Protein AF-A0A7W0S7Z0-F1 (afdb_monomer_lite)

Radius of gyration: 22.06 Å; chains: 1; bounding box: 46×44×63 Å

Sequence (148 aa):
PVPELDDAGRPTHLFGRTAHESCNRAAFYEQGNFATEYGSDHRCLVKLGCKGPVVKCNVPLRGWQSGIGGCPNVGGICMACTMPGFPDKYMPFMDEDANAKLSSNLAKFTYGPLLRWGRGQSIKRKYDKEPEWRHNRSELTTGYSKRW

pLDDT: mean 95.7, std 2.98, range [77.38, 98.5]

Secondary structure (DSSP, 8-state):
-PPPB-TTS-BHHHHSSBSGGG-TTHHHHHTT-B-SSSSS--SB-GGGT--GGG-B--HHHH-SBTTB--SGGGTPPP--TTSTTTTGGG-STTSPPHHHHHHHHHHHHTTHHHHHHHHHHHIIIIISS--TT---SSS--SS-----

Foldseek 3Di:
DDADADPVRHRCVFFVDFQLVQAPQVVLQQLLHEDPDFDVDLHFCLQQQAPRVPARGCCNNQPDPPNDHGARNHGHGHCRPVDPCPPPVRPPRRHRDPVSVVSSVCSNPPCNVVVVVVVVCCCVPPVVDDDPQPDPDPDRDPPDDDPD

Structure (mmCIF, N/CA/C/O backbone):
data_AF-A0A7W0S7Z0-F1
#
_entry.id   AF-A0A7W0S7Z0-F1
#
loop_
_atom_site.group_PDB
_atom_site.id
_atom_site.type_symbol
_atom_site.label_atom_id
_atom_site.label_alt_id
_atom_site.label_comp_id
_atom_site.label_asym_id
_atom_site.label_entity_id
_atom_site.label_seq_id
_atom_site.pdbx_PDB_ins_code
_atom_site.Cartn_x
_atom_site.Cartn_y
_atom_site.Cartn_z
_atom_site.occupancy
_atom_site.B_iso_or_equiv
_atom_site.auth_seq_id
_atom_site.auth_comp_id
_atom_site.auth_asym_id
_atom_site.auth_atom_id
_atom_site.pdbx_PDB_model_num
ATOM 1 N N . PRO A 1 1 ? 7.912 -30.790 -11.306 1.00 86.19 1 PRO A N 1
ATOM 2 C CA . PRO A 1 1 ? 7.366 -30.282 -12.591 1.00 86.19 1 PRO A CA 1
ATOM 3 C C . PRO A 1 1 ? 7.897 -28.863 -12.831 1.00 86.19 1 PRO A C 1
ATOM 5 O O . PRO A 1 1 ? 8.260 -28.207 -11.855 1.00 86.19 1 PRO A O 1
ATOM 8 N N . VAL A 1 2 ? 7.973 -28.411 -14.086 1.00 89.69 2 VAL A N 1
ATOM 9 C CA . VAL A 1 2 ? 8.344 -27.020 -14.410 1.00 89.69 2 VAL A CA 1
ATOM 10 C C . VAL A 1 2 ? 7.266 -26.080 -13.843 1.00 89.69 2 VAL A C 1
ATOM 12 O O . VAL A 1 2 ? 6.085 -26.415 -13.958 1.00 89.69 2 VAL A O 1
ATOM 15 N N . PRO A 1 3 ? 7.628 -24.963 -13.182 1.00 94.12 3 PRO A N 1
ATOM 16 C CA . PRO A 1 3 ? 6.641 -24.019 -12.667 1.00 94.12 3 PRO A CA 1
ATOM 17 C C . PRO A 1 3 ? 5.866 -23.355 -13.810 1.00 94.12 3 PRO A C 1
ATOM 19 O O . PRO A 1 3 ? 6.416 -23.118 -14.882 1.00 94.12 3 PRO A O 1
ATOM 22 N N . GLU A 1 4 ? 4.604 -23.013 -13.559 1.00 97.38 4 GLU A N 1
ATOM 23 C CA . GLU A 1 4 ? 3.819 -22.175 -14.467 1.00 97.38 4 GLU A CA 1
ATOM 24 C C . GLU A 1 4 ? 4.464 -20.784 -14.582 1.00 97.38 4 GLU A C 1
ATOM 26 O O . GLU A 1 4 ? 4.853 -20.181 -13.572 1.00 97.38 4 GLU A O 1
ATOM 31 N N . LEU A 1 5 ? 4.598 -20.293 -15.815 1.00 98.00 5 LEU A N 1
ATOM 32 C CA . LEU A 1 5 ? 5.238 -19.021 -16.140 1.00 98.00 5 LEU A CA 1
ATOM 33 C C . LEU A 1 5 ? 4.229 -18.055 -16.768 1.00 98.00 5 LEU A C 1
ATOM 35 O O . LEU A 1 5 ? 3.322 -18.484 -17.475 1.00 98.00 5 LEU A O 1
ATOM 39 N N . ASP A 1 6 ? 4.409 -16.756 -16.527 1.00 96.62 6 ASP A N 1
ATOM 40 C CA . ASP A 1 6 ? 3.690 -15.706 -17.253 1.00 96.62 6 ASP A CA 1
ATOM 41 C C . ASP A 1 6 ? 4.356 -15.368 -18.599 1.00 96.62 6 ASP A C 1
ATOM 43 O O . ASP A 1 6 ? 5.439 -15.864 -18.910 1.00 96.62 6 ASP A O 1
ATOM 47 N N . ASP A 1 7 ? 3.741 -14.480 -19.385 1.00 97.06 7 ASP A N 1
ATOM 48 C CA . ASP A 1 7 ? 4.224 -14.091 -20.724 1.00 97.06 7 ASP A CA 1
ATOM 49 C C . ASP A 1 7 ? 5.639 -13.483 -20.740 1.00 97.06 7 ASP A C 1
ATOM 51 O O . ASP A 1 7 ? 6.279 -13.409 -21.785 1.00 97.06 7 ASP A O 1
ATOM 55 N N . ALA A 1 8 ? 6.143 -13.032 -19.586 1.00 96.31 8 ALA A N 1
ATOM 56 C CA . ALA A 1 8 ? 7.503 -12.521 -19.437 1.00 96.31 8 ALA A CA 1
ATOM 57 C C . ALA A 1 8 ? 8.476 -13.587 -18.894 1.00 96.31 8 ALA A C 1
ATOM 59 O O . ALA A 1 8 ? 9.584 -13.249 -18.480 1.00 96.31 8 ALA A O 1
ATOM 60 N N . GLY A 1 9 ? 8.062 -14.857 -18.847 1.00 97.00 9 GLY A N 1
ATOM 61 C CA . GLY A 1 9 ? 8.868 -15.978 -18.368 1.00 97.00 9 GLY A CA 1
ATOM 62 C C . GLY A 1 9 ? 9.045 -16.027 -16.849 1.00 97.00 9 GLY A C 1
ATOM 63 O O . GLY A 1 9 ? 9.989 -16.650 -16.366 1.00 97.00 9 GLY A O 1
ATOM 64 N N . ARG A 1 10 ? 8.181 -15.365 -16.066 1.00 97.62 10 ARG A N 1
ATOM 65 C CA . ARG A 1 10 ? 8.302 -15.319 -14.599 1.00 97.62 10 ARG A CA 1
ATOM 66 C C . ARG A 1 10 ? 7.402 -16.359 -13.932 1.00 97.62 10 ARG A C 1
ATOM 68 O O . ARG A 1 10 ? 6.251 -16.477 -14.340 1.00 97.62 10 ARG A O 1
ATOM 75 N N . PRO A 1 11 ? 7.838 -17.029 -12.850 1.00 97.81 11 PRO A N 1
ATOM 76 C CA . PRO A 1 11 ? 6.971 -17.942 -12.108 1.00 97.81 11 PRO A CA 1
ATOM 77 C C . PRO A 1 11 ? 5.714 -17.246 -11.564 1.00 97.81 11 PRO A C 1
ATOM 79 O O . PRO A 1 11 ? 5.815 -16.285 -10.791 1.00 97.81 11 PRO A O 1
ATOM 82 N N . THR A 1 12 ? 4.528 -17.742 -11.924 1.00 96.94 12 THR A N 1
ATOM 83 C CA . THR A 1 12 ? 3.233 -17.115 -11.582 1.00 96.94 12 THR A CA 1
ATOM 84 C C . THR A 1 12 ? 3.007 -17.032 -10.073 1.00 96.94 12 THR A C 1
ATOM 86 O O . THR A 1 12 ? 2.531 -16.020 -9.565 1.00 96.94 12 THR A O 1
ATOM 89 N N . HIS A 1 13 ? 3.453 -18.034 -9.315 1.00 95.25 13 HIS A N 1
ATOM 90 C CA . HIS A 1 13 ? 3.353 -18.037 -7.852 1.00 95.25 13 HIS A CA 1
ATOM 91 C C . HIS A 1 13 ? 4.231 -16.972 -7.159 1.00 95.25 13 HIS A C 1
ATOM 93 O O . HIS A 1 13 ? 3.987 -16.646 -5.998 1.00 95.25 13 HIS A O 1
ATOM 99 N N . LEU A 1 14 ? 5.238 -16.410 -7.845 1.00 97.00 14 LEU A N 1
ATOM 100 C CA . LEU A 1 14 ? 6.082 -15.324 -7.324 1.00 97.00 14 LEU A CA 1
ATOM 101 C C . LEU A 1 14 ? 5.653 -13.945 -7.840 1.00 97.00 14 LEU A C 1
ATOM 103 O O . LEU A 1 14 ? 5.716 -12.969 -7.095 1.00 97.00 14 LEU A O 1
ATOM 107 N N . PHE A 1 15 ? 5.227 -13.854 -9.102 1.00 97.69 15 PHE A N 1
ATOM 108 C CA . PHE A 1 15 ? 4.998 -12.580 -9.799 1.00 97.69 15 PHE A CA 1
ATOM 109 C C . PHE A 1 15 ? 3.557 -12.387 -10.299 1.00 97.69 15 PHE A C 1
ATOM 111 O O . PHE A 1 15 ? 3.277 -11.426 -11.014 1.00 97.69 15 PHE A O 1
ATOM 118 N N . GLY A 1 16 ? 2.631 -13.271 -9.924 1.00 96.19 16 GLY A N 1
ATOM 119 C CA . GLY A 1 16 ? 1.223 -13.207 -10.327 1.00 96.19 16 GLY A CA 1
ATOM 120 C C . GLY A 1 16 ? 0.425 -12.093 -9.646 1.00 96.19 16 GLY A C 1
ATOM 121 O O . GLY A 1 16 ? -0.617 -11.701 -10.154 1.00 96.19 16 GLY A O 1
ATOM 122 N N . ARG A 1 17 ? 0.928 -11.554 -8.528 1.00 96.50 17 ARG A N 1
ATOM 123 C CA . ARG A 1 17 ? 0.332 -10.423 -7.803 1.00 96.50 17 ARG A CA 1
ATOM 124 C C . ARG A 1 17 ? 1.226 -9.195 -7.877 1.00 96.50 17 ARG A C 1
ATOM 126 O O . ARG A 1 17 ? 2.457 -9.284 -7.936 1.00 96.50 17 ARG A O 1
ATOM 133 N N . THR A 1 18 ? 0.599 -8.035 -7.818 1.00 97.69 18 THR A N 1
ATOM 134 C CA . THR A 1 18 ? 1.288 -6.763 -7.651 1.00 97.69 18 THR A CA 1
ATOM 135 C C . THR A 1 18 ? 1.802 -6.598 -6.222 1.00 97.69 18 THR A C 1
ATOM 137 O O . THR A 1 18 ? 1.285 -7.173 -5.257 1.00 97.69 18 THR A O 1
ATOM 140 N N . ALA A 1 19 ? 2.801 -5.733 -6.070 1.00 97.50 19 ALA A N 1
ATOM 141 C CA . ALA A 1 19 ? 3.293 -5.302 -4.772 1.00 97.50 19 ALA A CA 1
ATOM 142 C C . ALA A 1 19 ? 2.179 -4.646 -3.938 1.00 97.50 19 ALA A C 1
ATOM 144 O O . ALA A 1 19 ? 2.156 -4.793 -2.717 1.00 97.50 19 ALA A O 1
ATOM 145 N N . HIS A 1 20 ? 1.244 -3.935 -4.577 1.00 97.31 20 HIS A N 1
ATOM 146 C CA . HIS A 1 20 ? 0.141 -3.271 -3.885 1.00 97.31 20 HIS A CA 1
ATOM 147 C C . HIS A 1 20 ? -0.878 -4.241 -3.294 1.00 97.31 20 HIS A C 1
ATOM 149 O O . HIS A 1 20 ? -1.253 -4.074 -2.136 1.00 97.31 20 HIS A O 1
ATOM 155 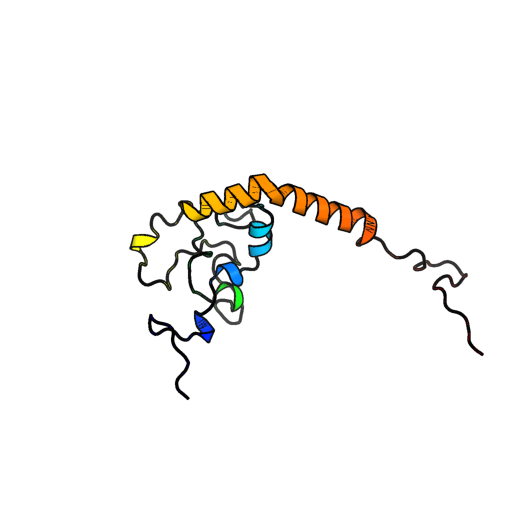N N . GLU A 1 21 ? -1.261 -5.283 -4.036 1.00 96.69 21 GLU A N 1
ATOM 156 C CA . GLU A 1 21 ? -2.212 -6.304 -3.569 1.00 96.69 21 GLU A CA 1
ATOM 157 C C . GLU A 1 21 ? -1.756 -7.029 -2.303 1.00 96.69 21 GLU A C 1
ATOM 159 O O . GLU A 1 21 ? -2.559 -7.703 -1.660 1.00 96.69 21 GLU A O 1
ATOM 164 N N . SER A 1 22 ? -0.475 -6.921 -1.956 1.00 93.69 22 SER A N 1
ATOM 165 C CA . SER A 1 22 ? 0.103 -7.596 -0.799 1.00 93.69 22 SER A CA 1
ATOM 166 C C . SER A 1 22 ? 0.806 -6.654 0.179 1.00 93.69 22 SER A C 1
ATOM 168 O O . SER A 1 22 ? 1.500 -7.103 1.087 1.00 93.69 22 SER A O 1
ATOM 170 N N . CYS A 1 23 ? 0.653 -5.341 0.004 1.00 97.69 23 CYS A N 1
ATOM 171 C CA . CYS A 1 23 ? 1.258 -4.352 0.884 1.00 97.69 23 CYS A CA 1
ATOM 172 C C . CYS A 1 23 ? 0.402 -4.158 2.141 1.00 97.69 23 CYS A C 1
ATOM 174 O O . CYS A 1 23 ? -0.783 -3.840 2.053 1.00 97.69 23 CYS A O 1
ATOM 176 N N . ASN A 1 24 ? 1.014 -4.228 3.324 1.00 96.75 24 ASN A N 1
ATOM 177 C CA . ASN A 1 24 ? 0.348 -3.914 4.597 1.00 96.75 24 ASN A CA 1
ATOM 178 C C . ASN A 1 24 ? -0.168 -2.459 4.682 1.00 96.75 24 ASN A C 1
ATOM 180 O O . ASN A 1 24 ? -0.997 -2.149 5.533 1.00 96.75 24 ASN A O 1
ATOM 184 N N . ARG A 1 25 ? 0.280 -1.563 3.789 1.00 97.50 25 ARG A N 1
ATOM 185 C CA . ARG A 1 25 ? -0.224 -0.186 3.676 1.00 97.50 25 ARG A CA 1
ATOM 186 C C . ARG A 1 25 ? -1.407 -0.030 2.706 1.00 97.50 25 ARG A C 1
ATOM 188 O O . ARG A 1 25 ? -1.876 1.092 2.514 1.00 97.50 25 ARG A O 1
ATOM 195 N N . ALA A 1 26 ? -1.897 -1.107 2.083 1.00 95.88 26 ALA A N 1
ATOM 196 C CA . ALA A 1 26 ? -2.970 -1.050 1.082 1.00 95.88 26 ALA A CA 1
ATOM 197 C C . ALA A 1 26 ? -4.305 -0.537 1.652 1.00 95.88 26 ALA A C 1
ATOM 199 O O . ALA A 1 26 ? -5.003 0.222 0.986 1.00 95.88 26 ALA A O 1
ATOM 200 N N . ALA A 1 27 ? -4.627 -0.842 2.913 1.00 95.88 27 ALA A N 1
ATOM 201 C CA . ALA A 1 27 ? -5.841 -0.332 3.562 1.00 95.88 27 ALA A CA 1
ATOM 202 C C . ALA A 1 27 ? -5.853 1.206 3.689 1.00 95.88 27 ALA A C 1
ATOM 204 O O . ALA A 1 27 ? -6.906 1.837 3.612 1.00 95.88 27 ALA A O 1
ATOM 205 N N . PHE A 1 28 ? -4.683 1.838 3.840 1.00 97.38 28 PHE A N 1
ATOM 206 C CA . PHE A 1 28 ? -4.586 3.299 3.828 1.00 97.38 28 PHE A CA 1
ATOM 207 C C . PHE A 1 28 ? -4.892 3.867 2.440 1.00 97.38 28 PHE A C 1
ATOM 209 O O . PHE A 1 28 ? -5.586 4.876 2.332 1.00 97.38 28 PHE A O 1
ATOM 216 N N . TYR A 1 29 ? -4.428 3.191 1.386 1.00 96.62 29 TYR A N 1
ATOM 217 C CA . TYR A 1 29 ? -4.744 3.552 0.008 1.00 96.62 29 TYR A CA 1
ATOM 218 C C . TYR A 1 29 ? -6.244 3.426 -0.279 1.00 96.62 29 TYR A C 1
ATOM 220 O O . TYR A 1 29 ? -6.844 4.384 -0.760 1.00 96.62 29 TYR A O 1
ATOM 228 N N . GLU A 1 30 ? -6.855 2.289 0.083 1.00 95.56 30 GLU A N 1
ATOM 229 C CA . GLU A 1 30 ? -8.302 2.038 -0.040 1.00 95.56 30 GLU A CA 1
ATOM 230 C C . GLU A 1 30 ? -9.104 3.181 0.582 1.00 95.56 30 GLU A C 1
ATOM 232 O O . GLU A 1 30 ? -10.037 3.705 -0.013 1.00 95.56 30 GLU A O 1
ATOM 237 N N . GLN A 1 31 ? -8.689 3.625 1.763 1.00 96.31 31 GLN A N 1
ATOM 238 C CA . GLN A 1 31 ? -9.361 4.681 2.501 1.00 96.31 31 GLN A CA 1
ATOM 239 C C . GLN A 1 31 ? -9.023 6.091 2.016 1.00 96.31 31 GLN A C 1
ATOM 241 O O . GLN A 1 31 ? -9.483 7.044 2.637 1.00 96.31 31 GLN A O 1
ATOM 246 N N . GLY A 1 32 ? -8.202 6.277 0.983 1.00 96.06 32 GLY A N 1
ATOM 247 C CA . GLY A 1 32 ? -7.781 7.604 0.540 1.00 96.06 32 GLY A CA 1
ATOM 248 C C . GLY A 1 32 ? -6.929 8.357 1.574 1.00 96.06 32 GLY A C 1
ATOM 249 O O . GLY A 1 32 ? -7.023 9.583 1.683 1.00 96.06 32 GLY A O 1
ATOM 250 N N . ASN A 1 33 ? -6.172 7.634 2.405 1.00 96.56 33 ASN A N 1
ATOM 251 C CA . ASN A 1 33 ? -5.321 8.172 3.464 1.00 96.56 33 ASN A CA 1
ATOM 252 C C . ASN A 1 33 ? -3.846 7.982 3.087 1.00 96.56 33 ASN A C 1
ATOM 254 O O . ASN A 1 33 ? -3.313 6.876 3.126 1.00 96.56 33 ASN A O 1
ATOM 258 N N . PHE A 1 34 ? -3.180 9.062 2.698 1.00 97.38 34 PHE A N 1
ATOM 259 C CA . PHE A 1 34 ? -1.858 8.998 2.077 1.00 97.38 34 PHE A CA 1
ATOM 260 C C . PHE A 1 34 ? -0.819 9.729 2.902 1.00 97.38 34 PHE A C 1
ATOM 262 O O . PHE A 1 34 ? -1.144 10.712 3.570 1.00 97.38 34 PHE A O 1
ATOM 269 N N . ALA A 1 35 ? 0.416 9.248 2.804 1.00 97.62 35 ALA A N 1
ATOM 270 C CA . ALA A 1 35 ? 1.555 9.906 3.402 1.00 97.62 35 ALA A CA 1
ATOM 271 C C . ALA A 1 35 ? 1.873 11.223 2.687 1.00 97.62 35 ALA A C 1
ATOM 273 O O . ALA A 1 35 ? 1.691 11.331 1.470 1.00 97.62 35 ALA A O 1
ATOM 274 N N . THR A 1 36 ? 2.344 12.209 3.446 1.00 95.69 36 THR A N 1
ATOM 275 C CA . THR A 1 36 ? 2.816 13.501 2.914 1.00 95.69 36 THR A CA 1
ATOM 276 C C . THR A 1 36 ? 4.324 13.686 3.035 1.00 95.69 36 THR A C 1
ATOM 278 O O . THR A 1 36 ? 4.872 14.572 2.392 1.00 95.69 36 THR A O 1
ATOM 281 N N . GLU A 1 37 ? 4.992 12.847 3.824 1.00 96.25 37 GLU A N 1
ATOM 282 C CA . GLU A 1 37 ? 6.430 12.899 4.082 1.00 96.25 37 GLU A CA 1
ATOM 283 C C . GLU A 1 37 ? 7.002 11.492 4.300 1.00 96.25 37 GLU A C 1
ATOM 285 O O . GLU A 1 37 ? 6.268 10.534 4.556 1.00 96.25 37 GLU A O 1
ATOM 290 N N . TYR A 1 38 ? 8.320 11.361 4.169 1.00 96.56 38 TYR A N 1
ATOM 291 C CA . TYR A 1 38 ? 9.037 10.112 4.411 1.00 96.56 38 TYR A CA 1
ATOM 292 C C . TYR A 1 38 ? 9.398 9.946 5.892 1.00 96.56 38 TYR A C 1
ATOM 294 O O . TYR A 1 38 ? 9.647 10.916 6.598 1.00 96.56 38 TYR A O 1
ATOM 302 N N . GLY A 1 39 ? 9.497 8.696 6.351 1.00 92.75 39 GLY A N 1
ATOM 303 C CA . GLY A 1 39 ? 10.007 8.354 7.684 1.00 92.75 39 GLY A CA 1
ATOM 304 C C . GLY A 1 39 ? 8.951 8.401 8.790 1.00 92.75 39 GLY A C 1
ATOM 305 O O . GLY A 1 39 ? 8.607 7.356 9.337 1.00 92.75 39 GLY A O 1
ATOM 306 N N . SER A 1 40 ? 8.420 9.582 9.104 1.00 92.19 40 SER A N 1
ATOM 307 C CA . SER A 1 40 ? 7.430 9.802 10.179 1.00 92.19 40 SER A CA 1
ATOM 308 C C . SER A 1 40 ? 6.019 9.325 9.822 1.00 92.19 40 SER A C 1
ATOM 310 O O . SER A 1 40 ? 5.220 9.016 10.708 1.00 92.19 40 SER A O 1
ATOM 312 N N . ASP A 1 41 ? 5.702 9.226 8.530 1.00 96.00 41 ASP A N 1
ATOM 313 C CA . ASP A 1 41 ? 4.371 8.859 8.064 1.00 96.00 41 ASP A CA 1
ATOM 314 C C . ASP A 1 41 ? 4.262 7.373 7.672 1.00 96.00 41 ASP A C 1
ATOM 316 O O . ASP A 1 41 ? 4.818 6.886 6.680 1.00 96.00 41 ASP A O 1
ATOM 320 N N . HIS A 1 42 ? 3.488 6.625 8.457 1.00 95.44 42 HIS A N 1
ATOM 321 C CA . HIS A 1 42 ? 3.267 5.192 8.257 1.00 95.44 42 HIS A CA 1
ATOM 322 C C . HIS A 1 42 ? 2.245 4.872 7.149 1.00 95.44 42 HIS A C 1
ATOM 324 O O . HIS A 1 42 ? 2.066 3.703 6.797 1.00 95.44 42 HIS A O 1
ATOM 330 N N . ARG A 1 43 ? 1.561 5.878 6.590 1.00 97.69 43 ARG A N 1
ATOM 331 C CA . ARG A 1 43 ? 0.493 5.691 5.598 1.00 97.69 43 ARG A CA 1
ATOM 332 C C . ARG A 1 43 ? 1.036 5.316 4.217 1.00 97.69 43 ARG A C 1
ATOM 334 O O . ARG A 1 43 ? 2.239 5.158 3.992 1.00 97.69 43 ARG A O 1
ATOM 341 N N . CYS A 1 44 ? 0.126 5.116 3.263 1.00 97.75 44 CYS A N 1
ATOM 342 C CA . CYS A 1 44 ? 0.478 4.723 1.903 1.00 97.75 44 CYS A CA 1
ATOM 343 C C . CYS A 1 44 ? 1.344 5.786 1.198 1.00 97.75 44 CYS A C 1
ATOM 345 O O . CYS A 1 44 ? 0.975 6.956 1.139 1.00 97.75 44 CYS A O 1
ATOM 347 N N . LEU A 1 45 ? 2.453 5.342 0.598 1.00 97.75 45 LEU A N 1
ATOM 348 C CA . LEU A 1 45 ? 3.470 6.178 -0.054 1.00 97.75 45 LEU A CA 1
ATOM 349 C C . LEU A 1 45 ? 3.194 6.458 -1.540 1.00 97.75 45 LEU A C 1
ATOM 351 O O . LEU A 1 45 ? 4.088 6.902 -2.255 1.00 97.75 45 LEU A O 1
ATOM 355 N N . VAL A 1 46 ? 2.001 6.140 -2.055 1.00 97.19 46 VAL A N 1
ATOM 356 C CA . VAL A 1 46 ? 1.733 6.248 -3.503 1.00 97.19 46 VAL A CA 1
ATOM 357 C C . VAL A 1 46 ? 1.952 7.674 -4.026 1.00 97.19 46 VAL A C 1
ATOM 359 O O . VAL A 1 46 ? 2.529 7.854 -5.093 1.00 97.19 46 VAL A O 1
ATOM 362 N N . LYS A 1 47 ? 1.604 8.678 -3.210 1.00 96.62 47 LYS A N 1
ATOM 363 C CA . LYS A 1 47 ? 1.780 10.104 -3.515 1.00 96.62 47 LYS A CA 1
ATOM 364 C C . LYS A 1 47 ? 3.228 10.588 -3.460 1.00 96.62 47 LYS A C 1
ATOM 366 O O . LYS A 1 47 ? 3.506 11.698 -3.888 1.00 96.62 47 LYS A O 1
ATOM 371 N N . LEU A 1 48 ? 4.126 9.764 -2.927 1.00 97.19 48 LEU A N 1
ATOM 372 C CA . LEU A 1 48 ? 5.559 10.033 -2.834 1.00 97.19 48 LEU A CA 1
ATOM 373 C C . LEU A 1 48 ? 6.355 9.254 -3.899 1.00 97.19 48 LEU A C 1
ATOM 375 O O . LEU A 1 48 ? 7.574 9.203 -3.833 1.00 97.19 48 LEU A O 1
ATOM 379 N N . GLY A 1 49 ? 5.679 8.607 -4.856 1.00 97.06 49 GLY A N 1
ATOM 380 C CA . GLY A 1 49 ? 6.321 7.935 -5.993 1.00 97.06 49 GLY A CA 1
ATOM 381 C C . GLY A 1 49 ? 6.318 6.408 -5.955 1.00 97.06 49 GLY A C 1
ATOM 382 O O . GLY A 1 49 ? 6.842 5.761 -6.859 1.00 97.06 49 GLY A O 1
ATOM 383 N N . CYS A 1 50 ? 5.669 5.784 -4.965 1.00 97.75 50 CYS A N 1
ATOM 384 C CA . CYS A 1 50 ? 5.572 4.324 -4.916 1.00 97.75 50 CYS A CA 1
ATOM 385 C C . CYS A 1 50 ? 4.805 3.754 -6.124 1.00 97.75 50 CYS A C 1
ATOM 387 O O . CYS A 1 50 ? 3.591 3.923 -6.235 1.00 97.75 50 CYS A O 1
ATOM 389 N N . LYS A 1 51 ? 5.492 2.973 -6.969 1.00 97.44 51 LYS A N 1
ATOM 390 C CA . LYS A 1 51 ? 4.922 2.303 -8.154 1.00 97.44 51 LYS A CA 1
ATOM 391 C C . LYS A 1 51 ? 4.260 0.953 -7.846 1.00 97.44 51 LYS A C 1
ATOM 393 O O . LYS A 1 51 ? 3.902 0.210 -8.752 1.00 97.44 51 LYS A O 1
ATOM 398 N N . GLY A 1 52 ? 4.067 0.626 -6.567 1.00 96.75 52 GLY A N 1
ATOM 399 C CA . GLY A 1 52 ? 3.534 -0.665 -6.118 1.00 96.75 52 GLY A CA 1
ATOM 400 C C . GLY A 1 52 ? 2.262 -1.160 -6.837 1.00 96.75 52 GLY A C 1
ATOM 401 O O . GLY A 1 52 ? 2.182 -2.365 -7.079 1.00 96.75 52 GLY A O 1
ATOM 402 N N . PRO A 1 53 ? 1.292 -0.294 -7.209 1.00 96.06 53 PRO A N 1
ATOM 403 C CA . PRO A 1 53 ? 0.074 -0.716 -7.917 1.00 96.06 53 PRO A CA 1
ATOM 404 C C . PRO A 1 53 ? 0.298 -1.350 -9.291 1.00 96.06 53 PRO A C 1
ATOM 406 O O . PRO A 1 53 ? -0.544 -2.114 -9.745 1.00 96.06 53 PRO A O 1
ATOM 409 N N . VAL A 1 54 ? 1.422 -1.057 -9.949 1.00 95.06 54 VAL A N 1
ATOM 410 C CA . VAL A 1 54 ? 1.700 -1.488 -11.331 1.00 95.06 54 VAL A CA 1
ATOM 411 C C . VAL A 1 54 ? 2.917 -2.411 -11.434 1.00 95.06 54 VAL A C 1
ATOM 413 O O . VAL A 1 54 ? 3.432 -2.658 -12.523 1.00 95.06 54 VAL A O 1
ATOM 416 N N . VAL A 1 55 ? 3.406 -2.919 -10.300 1.00 97.44 55 VAL A N 1
ATOM 417 C CA . VAL A 1 55 ? 4.641 -3.708 -10.220 1.00 97.44 55 VAL A CA 1
ATOM 418 C C . VAL A 1 55 ? 4.336 -5.110 -9.734 1.00 97.44 55 VAL A C 1
ATOM 420 O O . VAL A 1 55 ? 3.868 -5.281 -8.613 1.00 97.44 55 VAL A O 1
ATOM 423 N N . LYS A 1 56 ? 4.675 -6.115 -10.543 1.00 97.94 56 LYS A N 1
ATOM 424 C CA . LYS A 1 56 ? 4.630 -7.534 -10.173 1.00 97.94 56 LYS A CA 1
ATOM 425 C C . LYS A 1 56 ? 5.811 -7.865 -9.260 1.00 97.94 56 LYS A C 1
ATOM 427 O O . LYS A 1 56 ? 6.951 -7.915 -9.722 1.00 97.94 56 LYS A O 1
ATOM 432 N N . CYS A 1 57 ? 5.557 -8.025 -7.964 1.00 98.06 57 CYS A N 1
ATOM 433 C CA . CYS A 1 57 ? 6.579 -8.316 -6.957 1.00 98.06 57 CYS A CA 1
ATOM 434 C C . CYS A 1 57 ? 5.927 -8.775 -5.645 1.00 98.06 57 CYS A C 1
ATOM 436 O O . CYS A 1 57 ? 5.032 -8.107 -5.129 1.00 98.06 57 CYS A O 1
ATOM 438 N N . ASN A 1 58 ? 6.405 -9.878 -5.068 1.00 97.94 58 ASN A N 1
ATOM 439 C CA . ASN A 1 58 ? 5.877 -10.443 -3.821 1.00 97.94 58 ASN A CA 1
ATOM 440 C C . ASN A 1 58 ? 6.542 -9.904 -2.542 1.00 97.94 58 ASN A C 1
ATOM 442 O O . ASN A 1 58 ? 6.115 -10.270 -1.447 1.00 97.94 58 ASN A O 1
ATOM 446 N N . VAL A 1 59 ? 7.565 -9.046 -2.646 1.00 98.50 59 VAL A N 1
ATOM 447 C CA . VAL A 1 59 ? 8.361 -8.565 -1.499 1.00 98.50 59 VAL A CA 1
ATOM 448 C C . VAL A 1 59 ? 7.507 -8.020 -0.345 1.00 98.50 59 VAL A C 1
ATOM 450 O O . VAL A 1 59 ? 7.775 -8.407 0.792 1.00 98.50 59 VAL A O 1
ATOM 453 N N . PRO A 1 60 ? 6.457 -7.198 -0.566 1.00 97.25 60 PRO A N 1
ATOM 454 C CA . PRO A 1 60 ? 5.654 -6.679 0.544 1.00 97.25 60 PRO A CA 1
ATOM 455 C C . PRO A 1 60 ? 4.910 -7.758 1.341 1.00 97.25 60 PRO A C 1
ATOM 457 O O . PRO A 1 60 ? 4.656 -7.552 2.524 1.00 97.25 60 PRO A O 1
ATOM 460 N N . LEU A 1 61 ? 4.592 -8.895 0.707 1.00 96.56 61 LEU A N 1
ATOM 461 C CA . LEU A 1 61 ? 3.988 -10.059 1.362 1.00 96.56 61 LEU A CA 1
ATOM 462 C C . LEU A 1 61 ? 5.034 -10.926 2.057 1.00 96.56 61 LEU A C 1
ATOM 464 O O . LEU A 1 61 ? 4.820 -11.424 3.157 1.00 96.56 61 LEU A O 1
ATOM 468 N N . ARG A 1 62 ? 6.136 -11.177 1.346 1.00 97.50 62 ARG A N 1
ATOM 469 C CA . ARG A 1 62 ? 7.119 -12.210 1.677 1.00 97.50 62 ARG A CA 1
ATOM 470 C C . ARG A 1 62 ? 8.144 -11.749 2.713 1.00 97.50 62 ARG A C 1
ATOM 472 O O . ARG A 1 62 ? 8.719 -12.602 3.398 1.00 97.50 62 ARG A O 1
ATOM 479 N N . GLY A 1 63 ? 8.385 -10.440 2.783 1.00 97.56 63 GLY A N 1
ATOM 480 C CA . GLY A 1 63 ? 9.578 -9.846 3.384 1.00 97.56 63 GLY A CA 1
ATOM 481 C C . GLY A 1 63 ? 10.812 -10.017 2.491 1.00 97.56 63 GLY A C 1
ATOM 482 O O . GLY A 1 63 ? 10.749 -10.655 1.440 1.00 97.56 63 GLY A O 1
ATOM 483 N N . TRP A 1 64 ? 11.943 -9.441 2.905 1.00 97.31 64 TRP A N 1
ATOM 484 C CA . TRP A 1 64 ? 13.203 -9.523 2.157 1.00 97.31 64 TRP A CA 1
ATOM 485 C C . TRP A 1 64 ? 14.080 -10.680 2.644 1.00 97.31 64 TRP A C 1
ATOM 487 O O . TRP A 1 64 ? 14.420 -11.573 1.874 1.00 97.31 64 TRP A O 1
ATOM 497 N N . GLN A 1 65 ? 14.388 -10.709 3.941 1.00 97.56 65 GLN A N 1
ATOM 498 C CA . GLN A 1 65 ? 15.202 -11.756 4.562 1.00 97.56 65 GLN A CA 1
ATOM 499 C C . GLN A 1 65 ? 14.457 -12.337 5.756 1.00 97.56 65 GLN A C 1
ATOM 501 O O . GLN A 1 65 ? 14.195 -11.632 6.721 1.00 97.56 65 GLN A O 1
ATOM 506 N N . SER A 1 66 ? 14.069 -13.612 5.681 1.00 97.12 66 SER A N 1
ATOM 507 C CA . SER A 1 66 ? 13.331 -14.294 6.760 1.00 97.12 66 SER A CA 1
ATOM 508 C C . SER A 1 66 ? 12.079 -13.535 7.234 1.00 97.12 66 SER A C 1
ATOM 510 O O . SER A 1 66 ? 11.767 -13.508 8.418 1.00 97.12 66 SER A O 1
ATOM 512 N N . GLY A 1 67 ? 11.361 -12.893 6.304 1.00 96.75 67 GLY A N 1
ATOM 513 C CA . GLY A 1 67 ? 10.179 -12.080 6.620 1.00 96.75 67 GLY A CA 1
ATOM 514 C C . GLY A 1 67 ? 10.487 -10.660 7.113 1.00 96.75 67 GLY A C 1
ATOM 515 O O . GLY A 1 67 ? 9.565 -9.882 7.331 1.00 96.75 67 GLY A O 1
ATOM 516 N N . ILE A 1 68 ? 11.763 -10.291 7.246 1.00 97.88 68 ILE A N 1
ATOM 517 C CA . ILE A 1 68 ? 12.211 -8.973 7.702 1.00 97.88 68 ILE A CA 1
ATOM 518 C C . ILE A 1 68 ? 12.424 -8.054 6.497 1.00 97.88 68 ILE A C 1
ATOM 520 O O . ILE A 1 68 ? 12.945 -8.465 5.456 1.00 97.88 68 ILE A O 1
ATOM 524 N N . GLY A 1 69 ? 12.038 -6.787 6.650 1.00 97.31 69 GLY A N 1
ATOM 525 C CA . GLY A 1 69 ? 12.280 -5.740 5.660 1.00 97.31 69 GLY A CA 1
ATOM 526 C C . GLY A 1 69 ? 11.297 -5.755 4.488 1.00 97.31 69 GLY A C 1
ATOM 527 O O . GLY A 1 69 ? 10.162 -6.222 4.593 1.00 97.31 69 GLY A O 1
ATOM 528 N N . GLY A 1 70 ? 11.737 -5.200 3.362 1.00 97.06 70 GLY A N 1
ATOM 529 C CA . GLY A 1 70 ? 10.950 -5.060 2.142 1.00 97.06 70 GLY A CA 1
ATOM 530 C C . GLY A 1 70 ? 11.096 -3.664 1.547 1.00 97.06 70 GLY A C 1
ATOM 531 O O . GLY A 1 70 ? 12.152 -3.048 1.665 1.00 97.06 70 GLY A O 1
ATOM 532 N N . CYS A 1 71 ? 10.036 -3.164 0.910 1.00 97.81 71 CYS A N 1
ATOM 533 C CA . CYS A 1 71 ? 10.034 -1.837 0.290 1.00 97.81 71 CYS A CA 1
ATOM 534 C C . CYS A 1 71 ? 8.879 -0.980 0.851 1.00 97.81 71 CYS A C 1
ATOM 536 O O . CYS A 1 71 ? 9.054 -0.408 1.933 1.00 97.81 71 CYS A O 1
ATOM 538 N N . PRO A 1 72 ? 7.677 -0.905 0.230 1.00 97.56 72 PRO A N 1
ATOM 539 C CA . PRO A 1 72 ? 6.636 0.007 0.704 1.00 97.56 72 PRO A CA 1
ATOM 540 C C . PRO A 1 72 ? 6.083 -0.393 2.064 1.00 97.56 72 PRO A C 1
ATOM 542 O O . PRO A 1 72 ? 5.625 0.469 2.807 1.00 97.56 72 PRO A O 1
ATOM 545 N N . ASN A 1 73 ? 6.164 -1.675 2.419 1.00 96.88 73 ASN A N 1
ATOM 546 C CA . ASN A 1 73 ? 5.723 -2.178 3.710 1.00 96.88 73 ASN A CA 1
ATOM 547 C C . ASN A 1 73 ? 6.550 -1.634 4.888 1.00 96.88 73 ASN A C 1
ATOM 549 O O . ASN A 1 73 ? 6.037 -1.567 6.003 1.00 96.88 73 ASN A O 1
ATOM 553 N N . VAL A 1 74 ? 7.782 -1.180 4.629 1.00 97.31 74 VAL A N 1
ATOM 554 C CA . VAL A 1 74 ? 8.717 -0.640 5.632 1.00 97.31 74 VAL A CA 1
ATOM 555 C C . VAL A 1 74 ? 9.124 0.816 5.379 1.00 97.31 74 VAL A C 1
ATOM 557 O O . VAL A 1 74 ? 10.023 1.317 6.038 1.00 97.31 74 VAL A O 1
ATOM 560 N N . GLY A 1 75 ? 8.453 1.531 4.470 1.00 97.25 75 GLY A N 1
ATOM 561 C CA . GLY A 1 75 ? 8.678 2.972 4.272 1.00 97.25 75 GLY A CA 1
ATOM 562 C C . GLY A 1 75 ? 9.478 3.363 3.027 1.00 97.25 75 GLY A C 1
ATOM 563 O O . GLY A 1 75 ? 9.599 4.552 2.753 1.00 97.25 75 GLY A O 1
ATOM 564 N N . GLY A 1 76 ? 9.978 2.402 2.246 1.00 97.56 76 GLY A N 1
ATOM 565 C CA . GLY A 1 76 ? 10.660 2.670 0.976 1.00 97.56 76 GLY A CA 1
ATOM 566 C C . GLY A 1 76 ? 9.700 2.628 -0.212 1.00 97.56 76 GLY A C 1
ATOM 567 O O . GLY A 1 76 ? 8.926 1.684 -0.354 1.00 97.56 76 GLY A O 1
ATOM 568 N N . ILE A 1 77 ? 9.737 3.613 -1.109 1.00 97.81 77 ILE A N 1
ATOM 569 C CA . ILE A 1 77 ? 8.924 3.558 -2.333 1.00 97.81 77 ILE A CA 1
ATOM 570 C C . ILE A 1 77 ? 9.289 2.335 -3.186 1.00 97.81 77 ILE A C 1
ATOM 572 O O . ILE A 1 77 ? 10.449 1.951 -3.310 1.00 97.81 77 ILE A O 1
ATOM 576 N N . CYS A 1 78 ? 8.285 1.705 -3.795 1.00 97.94 78 CYS A N 1
ATOM 577 C CA . CYS A 1 78 ? 8.546 0.700 -4.818 1.00 97.94 78 CYS A CA 1
ATOM 578 C C . CYS A 1 78 ? 9.019 1.402 -6.096 1.00 97.94 78 CYS A C 1
ATOM 580 O O . CYS A 1 78 ? 8.257 2.172 -6.676 1.00 97.94 78 CYS A O 1
ATOM 582 N N . MET A 1 79 ? 10.240 1.099 -6.539 1.00 97.81 79 MET A N 1
ATOM 583 C CA . MET A 1 79 ? 10.850 1.664 -7.753 1.00 97.81 79 MET A CA 1
ATOM 584 C C . MET A 1 79 ? 10.706 0.761 -8.987 1.00 97.81 79 MET A C 1
ATOM 586 O O . MET A 1 79 ? 11.351 1.006 -9.995 1.00 97.81 79 MET A O 1
ATOM 590 N N . ALA A 1 80 ? 9.883 -0.292 -8.912 1.00 97.75 80 ALA A N 1
ATOM 591 C CA . ALA A 1 80 ? 9.620 -1.219 -10.018 1.00 97.75 80 ALA A CA 1
ATOM 592 C C . ALA A 1 80 ? 10.818 -2.054 -10.520 1.00 97.75 80 ALA A C 1
ATOM 594 O O . ALA A 1 80 ? 10.818 -2.477 -11.672 1.00 97.75 80 ALA A O 1
ATOM 595 N N . CYS A 1 81 ? 11.800 -2.368 -9.666 1.00 98.25 81 CYS A N 1
ATOM 596 C CA . CYS A 1 81 ? 13.026 -3.081 -10.068 1.00 98.25 81 CYS A CA 1
ATOM 597 C C . CYS A 1 81 ? 12.824 -4.481 -10.685 1.00 98.25 81 CYS A C 1
ATOM 599 O O . CYS A 1 81 ? 13.739 -5.007 -11.306 1.00 98.25 81 CYS A O 1
ATOM 601 N N . THR A 1 82 ? 11.648 -5.095 -10.530 1.00 98.19 82 THR A N 1
ATOM 602 C CA . THR A 1 82 ? 11.305 -6.409 -11.107 1.00 98.19 82 THR A CA 1
ATOM 603 C C . THR A 1 82 ? 10.598 -6.316 -12.462 1.00 98.19 82 THR A C 1
ATOM 605 O O . THR A 1 82 ? 10.198 -7.337 -13.027 1.00 98.19 82 THR A O 1
ATOM 608 N N . MET A 1 83 ? 10.371 -5.104 -12.970 1.00 98.25 83 MET A N 1
ATOM 609 C CA . MET A 1 83 ? 9.650 -4.875 -14.218 1.00 98.25 83 MET A CA 1
ATOM 610 C C . MET A 1 83 ? 10.622 -4.665 -15.389 1.00 98.25 83 MET A C 1
ATOM 612 O O . MET A 1 83 ? 11.632 -3.990 -15.212 1.00 98.25 83 MET A O 1
ATOM 616 N N . PRO A 1 84 ? 10.303 -5.141 -16.612 1.00 97.81 84 PRO A N 1
ATOM 617 C CA . PRO A 1 84 ? 11.212 -5.041 -17.764 1.00 97.81 84 PRO A CA 1
ATOM 618 C C . PRO A 1 84 ? 11.597 -3.617 -18.180 1.00 97.81 84 PRO A C 1
ATOM 620 O O . PRO A 1 84 ? 12.606 -3.420 -18.839 1.00 97.81 84 PRO A O 1
ATOM 623 N N . GLY A 1 85 ? 10.773 -2.621 -17.845 1.00 97.06 85 GLY A N 1
ATOM 624 C CA . GLY A 1 85 ? 11.037 -1.217 -18.169 1.00 97.06 85 GLY A CA 1
ATOM 625 C C . GLY A 1 85 ? 11.909 -0.480 -17.153 1.00 97.06 85 GLY A C 1
ATOM 626 O O . GLY A 1 85 ? 12.016 0.739 -17.243 1.00 97.06 85 GLY A O 1
ATOM 627 N N . PHE A 1 86 ? 12.432 -1.172 -16.143 1.00 97.75 86 PHE A N 1
ATOM 628 C CA . PHE A 1 86 ? 13.299 -0.566 -15.143 1.00 97.75 86 PHE A CA 1
ATOM 629 C C . PHE A 1 86 ? 14.709 -0.313 -15.705 1.00 97.75 86 PHE A C 1
ATOM 631 O O . PHE A 1 86 ? 15.246 -1.208 -16.357 1.00 97.75 86 PHE A O 1
ATOM 638 N N . PRO A 1 87 ? 15.341 0.836 -15.390 1.00 97.56 87 PRO A N 1
ATOM 639 C CA . PRO A 1 87 ? 14.822 1.945 -14.575 1.00 97.56 87 PRO A CA 1
ATOM 640 C C . PRO A 1 87 ? 14.014 2.993 -15.359 1.00 97.56 87 PRO A C 1
ATOM 642 O O . PRO A 1 87 ? 13.214 3.713 -14.761 1.00 97.56 87 PRO A O 1
ATOM 645 N N . ASP A 1 88 ? 14.189 3.072 -16.676 1.00 97.94 88 ASP A N 1
ATOM 646 C CA . ASP A 1 88 ? 13.832 4.235 -17.500 1.00 97.94 88 ASP A CA 1
ATOM 647 C C . ASP A 1 88 ? 12.349 4.612 -17.471 1.00 97.94 88 ASP A C 1
ATOM 649 O O . ASP A 1 88 ? 12.012 5.791 -17.416 1.00 97.94 88 ASP A O 1
ATOM 653 N N . LYS A 1 89 ? 11.441 3.630 -17.438 1.00 96.12 89 LYS A N 1
ATOM 654 C CA . LYS A 1 89 ? 9.990 3.899 -17.421 1.00 96.12 89 LYS A CA 1
ATOM 655 C C . LYS A 1 89 ? 9.468 4.425 -16.083 1.00 96.12 89 LYS A C 1
ATOM 657 O O . LYS A 1 89 ? 8.302 4.802 -16.002 1.00 96.12 89 LYS A O 1
ATOM 662 N N . TYR A 1 90 ? 10.283 4.386 -15.031 1.00 95.75 90 TYR A N 1
ATOM 663 C CA . TYR A 1 90 ? 9.845 4.659 -13.660 1.00 95.75 90 TYR A CA 1
ATOM 664 C C . TYR A 1 90 ? 10.559 5.848 -13.018 1.00 95.75 90 TYR A C 1
ATOM 666 O O . TYR A 1 90 ? 10.197 6.228 -11.902 1.00 95.75 90 TYR A O 1
ATOM 674 N N . MET A 1 91 ? 11.541 6.432 -13.708 1.00 96.25 91 MET A N 1
ATOM 675 C CA . MET A 1 91 ? 12.201 7.664 -13.292 1.00 96.25 91 MET A CA 1
ATOM 676 C C . MET A 1 91 ? 11.390 8.904 -13.719 1.00 96.25 91 MET A C 1
ATOM 678 O O . MET A 1 91 ? 10.778 8.880 -14.786 1.00 96.25 91 MET A O 1
ATOM 682 N N . PRO A 1 92 ? 11.414 9.997 -12.933 1.00 96.62 92 PRO A N 1
ATOM 683 C CA . PRO A 1 92 ? 12.040 10.132 -11.613 1.00 96.62 92 PRO A CA 1
ATOM 684 C C . PRO A 1 92 ? 11.310 9.310 -10.538 1.00 96.62 92 PRO A C 1
ATOM 686 O O . PRO A 1 92 ? 10.084 9.324 -10.448 1.00 96.62 92 PRO A O 1
ATOM 689 N N . PHE A 1 93 ? 12.055 8.579 -9.700 1.00 97.31 93 PHE A N 1
ATOM 690 C CA . PHE A 1 93 ? 11.448 7.603 -8.782 1.00 97.31 93 PHE A CA 1
ATOM 691 C C . PHE A 1 93 ? 10.532 8.230 -7.726 1.00 97.31 93 PHE A C 1
ATOM 693 O O . PHE A 1 93 ? 9.557 7.606 -7.315 1.00 97.31 93 PHE A O 1
ATOM 700 N N . MET A 1 94 ? 10.849 9.447 -7.283 1.00 97.00 94 MET A N 1
ATOM 701 C CA . MET A 1 94 ? 10.143 10.129 -6.193 1.00 97.00 94 MET A CA 1
ATOM 702 C C . MET A 1 94 ? 8.901 10.899 -6.663 1.00 97.00 94 MET A C 1
ATOM 704 O O . MET A 1 94 ? 8.168 11.434 -5.833 1.00 97.00 94 MET A O 1
ATOM 708 N N . ASP A 1 95 ? 8.632 10.916 -7.969 1.00 94.88 95 ASP A N 1
ATOM 709 C CA . ASP A 1 95 ? 7.467 11.592 -8.523 1.00 94.88 95 ASP A CA 1
ATOM 710 C C . ASP A 1 95 ? 6.245 10.670 -8.510 1.00 94.88 95 ASP A C 1
ATOM 712 O O . ASP A 1 95 ? 6.312 9.474 -8.829 1.00 94.88 95 ASP A O 1
ATOM 716 N N . GLU A 1 96 ? 5.090 11.233 -8.152 1.00 90.75 96 GLU A N 1
ATOM 717 C CA . GLU A 1 96 ? 3.811 10.529 -8.222 1.00 90.75 96 GLU A CA 1
ATOM 718 C C . GLU A 1 96 ? 3.505 10.131 -9.676 1.00 90.75 96 GLU A C 1
ATOM 720 O O . GLU A 1 96 ? 3.596 10.938 -10.598 1.00 90.75 96 GLU A O 1
ATOM 725 N N . ASP A 1 97 ? 3.124 8.870 -9.888 1.00 88.69 97 ASP A N 1
ATOM 726 C CA . ASP A 1 97 ? 2.673 8.405 -11.202 1.00 88.69 97 ASP A CA 1
ATOM 727 C C . ASP A 1 97 ? 1.314 9.032 -11.579 1.00 88.69 97 ASP A C 1
ATOM 729 O O . ASP A 1 97 ? 0.443 9.205 -10.727 1.00 88.69 97 ASP A O 1
ATOM 733 N N . ALA A 1 98 ? 1.095 9.355 -12.858 1.00 88.12 98 ALA A N 1
ATOM 734 C CA . ALA A 1 98 ? -0.133 10.024 -13.299 1.00 88.12 98 ALA A CA 1
ATOM 735 C C . ALA A 1 98 ? -1.407 9.205 -13.000 1.00 88.12 98 ALA A C 1
ATOM 737 O O . ALA A 1 98 ? -2.408 9.758 -12.531 1.00 88.12 98 ALA A O 1
ATOM 738 N N . ASN A 1 99 ? -1.366 7.882 -13.194 1.00 85.94 99 ASN A N 1
ATOM 739 C CA . ASN A 1 99 ? -2.491 6.999 -12.877 1.00 85.94 99 ASN A CA 1
ATOM 740 C C . ASN A 1 99 ? -2.646 6.828 -11.361 1.00 85.94 99 ASN A C 1
ATOM 742 O O . ASN A 1 99 ? -3.768 6.787 -10.839 1.00 85.94 99 ASN A O 1
ATOM 746 N N . ALA A 1 100 ? -1.528 6.785 -10.633 1.00 89.12 100 ALA A N 1
ATOM 747 C CA . ALA A 1 100 ? -1.544 6.821 -9.176 1.00 89.12 100 ALA A CA 1
ATOM 748 C C . ALA A 1 100 ? -2.198 8.102 -8.636 1.00 89.12 100 ALA A C 1
ATOM 750 O O . ALA A 1 100 ? -2.987 8.019 -7.699 1.00 89.12 100 ALA A O 1
ATOM 751 N N . LYS A 1 101 ? -1.951 9.262 -9.254 1.00 91.88 101 LYS A N 1
ATOM 752 C CA . LYS A 1 101 ? -2.552 10.548 -8.877 1.00 91.88 101 LYS A CA 1
ATOM 753 C C . LYS A 1 101 ? -4.059 10.568 -9.082 1.00 91.88 101 LYS A C 1
ATOM 755 O O . LYS A 1 101 ? -4.793 11.041 -8.215 1.00 91.88 101 LYS A O 1
ATOM 760 N N . LEU A 1 102 ? -4.533 10.049 -10.214 1.00 92.75 102 LEU A N 1
ATOM 761 C CA . LEU A 1 102 ? -5.965 9.953 -10.494 1.00 92.75 102 LEU A CA 1
ATOM 762 C C . LEU A 1 102 ? -6.672 9.071 -9.457 1.00 92.75 102 LEU A C 1
ATOM 764 O O . LEU A 1 102 ? -7.612 9.510 -8.794 1.00 92.75 102 LEU A O 1
ATOM 768 N N . SER A 1 103 ? -6.185 7.844 -9.285 1.00 92.00 103 SER A N 1
ATOM 769 C CA . SER A 1 103 ? -6.775 6.857 -8.377 1.00 92.00 103 SER A CA 1
ATOM 770 C C . SER A 1 103 ? -6.681 7.274 -6.904 1.00 92.00 103 SER A C 1
ATOM 772 O O . SER A 1 103 ? -7.662 7.169 -6.163 1.00 92.00 103 SER A O 1
ATOM 774 N N . SER A 1 104 ? -5.545 7.835 -6.479 1.00 93.00 104 SER A N 1
ATOM 775 C CA . SER A 1 104 ? -5.358 8.323 -5.112 1.00 93.00 104 SER A CA 1
ATOM 776 C C . SER A 1 104 ? -6.262 9.521 -4.809 1.00 93.00 104 SER A C 1
ATOM 778 O O . SER A 1 104 ? -6.845 9.595 -3.727 1.00 93.00 104 SER A O 1
ATOM 780 N N . ASN A 1 105 ? -6.443 10.449 -5.754 1.00 95.25 105 ASN A N 1
ATOM 781 C CA . ASN A 1 105 ? -7.361 11.573 -5.581 1.00 95.25 105 ASN A CA 1
ATOM 782 C C . ASN A 1 105 ? -8.819 11.124 -5.567 1.00 95.25 105 ASN A C 1
ATOM 784 O O . ASN A 1 105 ? -9.573 11.607 -4.723 1.00 95.25 105 ASN A O 1
ATOM 788 N N . LEU A 1 106 ? -9.202 10.171 -6.421 1.00 95.06 106 LEU A N 1
ATOM 789 C CA . LEU A 1 106 ? -10.545 9.603 -6.394 1.00 95.06 106 LEU A CA 1
ATOM 790 C C . LEU A 1 106 ? -10.846 9.027 -5.006 1.00 95.06 106 LEU A C 1
ATOM 792 O O . LEU A 1 106 ? -11.805 9.458 -4.369 1.00 95.06 106 LEU A O 1
ATOM 796 N N . ALA A 1 107 ? -9.987 8.150 -4.481 1.00 94.19 107 ALA A N 1
ATOM 797 C CA . ALA A 1 107 ? -10.161 7.589 -3.142 1.00 94.19 107 ALA A CA 1
ATOM 798 C C . ALA A 1 107 ? -10.179 8.676 -2.048 1.00 94.19 107 ALA A C 1
ATOM 800 O O . ALA A 1 107 ? -11.021 8.644 -1.150 1.00 94.19 107 ALA A O 1
ATOM 801 N N . LYS A 1 108 ? -9.280 9.672 -2.129 1.00 95.44 108 LYS A N 1
ATOM 802 C CA . LYS A 1 108 ? -9.164 10.760 -1.139 1.00 95.44 108 LYS A CA 1
ATOM 803 C C . LYS A 1 108 ? -10.396 11.660 -1.080 1.00 95.44 108 LYS A C 1
ATOM 805 O O . LYS A 1 108 ? -10.758 12.082 0.016 1.00 95.44 108 LYS A O 1
ATOM 810 N N . PHE A 1 109 ? -10.989 11.987 -2.226 1.00 95.62 109 PHE A N 1
ATOM 811 C CA . PHE A 1 109 ? -12.017 13.027 -2.333 1.00 95.62 109 PHE A CA 1
ATOM 812 C C . PHE A 1 109 ? -13.439 12.497 -2.530 1.00 95.62 109 PHE A C 1
ATOM 814 O O . PHE A 1 109 ? -14.375 13.281 -2.433 1.00 95.62 109 PHE A O 1
ATOM 821 N N . THR A 1 110 ? -13.624 11.195 -2.768 1.00 95.06 110 THR A N 1
ATOM 822 C CA . THR A 1 110 ? -14.963 10.602 -2.912 1.00 95.06 110 THR A CA 1
ATOM 823 C C . THR A 1 110 ? -15.374 9.822 -1.665 1.00 95.06 110 THR A C 1
ATOM 825 O O . THR A 1 110 ? -15.942 10.380 -0.730 1.00 95.06 110 THR A O 1
ATOM 828 N N . TYR A 1 111 ? -15.081 8.527 -1.621 1.00 94.38 111 TYR A N 1
ATOM 829 C CA . TYR A 1 111 ? -15.615 7.614 -0.618 1.00 94.38 111 TYR A CA 1
ATOM 830 C C . TYR A 1 111 ? -14.696 7.448 0.602 1.00 94.38 111 TYR A C 1
ATOM 832 O O . TYR A 1 111 ? -15.172 7.116 1.688 1.00 94.38 111 TYR A O 1
ATOM 840 N N . GLY A 1 112 ? -13.388 7.695 0.465 1.00 96.31 112 GLY A N 1
ATOM 841 C CA . GLY A 1 112 ? -12.393 7.423 1.505 1.00 96.31 112 GLY A CA 1
ATOM 842 C C . GLY A 1 112 ? -12.695 8.082 2.858 1.00 96.31 112 GLY A C 1
ATOM 843 O O . GLY A 1 112 ? -12.763 7.377 3.869 1.00 96.31 112 GLY A O 1
ATOM 844 N N . PRO A 1 113 ? -12.939 9.407 2.925 1.00 96.19 113 PRO A N 1
ATOM 845 C CA . PRO A 1 113 ? -13.280 10.087 4.176 1.00 96.19 113 PRO A CA 1
ATOM 846 C C . PRO A 1 113 ? -14.542 9.534 4.847 1.00 96.19 113 PRO A C 1
ATOM 848 O O . PRO A 1 113 ? -14.549 9.349 6.065 1.00 96.19 113 PRO A O 1
ATOM 851 N N . LEU A 1 114 ? -15.574 9.216 4.057 1.00 96.12 114 LEU A N 1
ATOM 852 C CA . LEU A 1 114 ? -16.828 8.650 4.552 1.00 96.12 114 LEU A CA 1
ATOM 853 C C . LEU A 1 114 ? -16.620 7.243 5.122 1.00 96.12 114 LEU A C 1
ATOM 855 O O . LEU A 1 114 ? -17.092 6.962 6.223 1.00 96.12 114 LEU A O 1
ATOM 859 N N . LEU A 1 115 ? -15.858 6.382 4.434 1.00 95.88 115 LEU A N 1
ATOM 860 C CA . LEU A 1 115 ? -15.522 5.046 4.935 1.00 95.88 115 LEU A CA 1
ATOM 861 C C . LEU A 1 115 ? -14.752 5.111 6.256 1.00 95.88 115 LEU A C 1
ATOM 863 O O . LEU A 1 115 ? -15.089 4.392 7.198 1.00 95.88 115 LEU A O 1
ATOM 867 N N . ARG A 1 116 ? -13.739 5.982 6.354 1.00 95.06 116 ARG A N 1
ATOM 868 C CA . ARG A 1 116 ? -12.960 6.151 7.594 1.00 95.06 116 ARG A CA 1
ATOM 869 C C . ARG A 1 116 ? -13.833 6.617 8.745 1.00 95.06 116 ARG A C 1
ATOM 871 O O . ARG A 1 116 ? -13.773 6.044 9.831 1.00 95.06 116 ARG A O 1
ATOM 878 N N . TRP A 1 117 ? -14.657 7.634 8.501 1.00 96.06 117 TRP A N 1
ATOM 879 C CA . TRP A 1 117 ? -15.583 8.144 9.502 1.00 96.06 117 TRP A CA 1
ATOM 880 C C . TRP A 1 117 ? -16.578 7.064 9.946 1.00 96.06 117 TRP A C 1
ATOM 882 O O . TRP A 1 117 ? -16.724 6.832 11.146 1.00 96.06 117 TRP A O 1
ATOM 892 N N . GLY A 1 118 ? -17.200 6.350 9.005 1.00 96.81 118 GLY A N 1
ATOM 893 C CA . GLY A 1 118 ? -18.180 5.302 9.294 1.00 96.81 118 GLY A CA 1
ATOM 894 C C . GLY A 1 118 ? -17.589 4.127 10.077 1.00 96.81 118 GLY A C 1
ATOM 895 O O . GLY A 1 118 ? -18.181 3.681 11.066 1.00 96.81 118 GLY A O 1
ATOM 896 N N . ARG A 1 119 ? -16.385 3.666 9.703 1.00 96.00 119 ARG A N 1
ATOM 897 C CA . ARG A 1 119 ? -15.630 2.648 10.456 1.00 96.00 119 ARG A CA 1
ATOM 898 C C . ARG A 1 119 ? -15.310 3.140 11.868 1.00 96.00 119 ARG A C 1
ATOM 900 O O . ARG A 1 119 ? -15.611 2.439 12.831 1.00 96.00 119 ARG A O 1
ATOM 907 N N . GLY A 1 120 ? -14.801 4.366 12.005 1.00 96.81 120 GLY A N 1
ATOM 908 C CA . GLY A 1 120 ? -14.498 4.972 13.304 1.00 96.81 120 GLY A CA 1
ATOM 909 C C . GLY A 1 120 ? -15.724 5.097 14.216 1.00 96.81 120 GLY A C 1
ATOM 910 O O . GLY A 1 120 ? -15.659 4.736 15.390 1.00 96.81 120 GLY A O 1
ATOM 911 N N . GLN A 1 121 ? -16.870 5.539 13.684 1.00 97.25 121 GLN A N 1
ATOM 912 C CA . GLN A 1 121 ? -18.120 5.602 14.452 1.00 97.25 121 GLN A CA 1
ATOM 913 C C . GLN A 1 121 ? -18.613 4.215 14.860 1.00 97.25 121 GLN A C 1
ATOM 915 O O . GLN A 1 121 ? -19.046 4.038 15.996 1.00 97.25 121 GLN A O 1
ATOM 920 N N . SER A 1 122 ? -18.539 3.232 13.961 1.00 97.06 122 SER A N 1
ATOM 921 C CA . SER A 1 122 ? -18.971 1.862 14.251 1.00 97.06 122 SER A CA 1
ATOM 922 C C . SER A 1 122 ? -18.135 1.237 15.367 1.00 97.06 122 SER A C 1
ATOM 924 O O . SER A 1 122 ? -18.693 0.637 16.285 1.00 97.06 122 SER A O 1
ATOM 926 N N . ILE A 1 123 ? -16.813 1.435 15.330 1.00 97.12 123 ILE A N 1
ATOM 927 C CA . ILE A 1 123 ? -15.898 0.999 16.389 1.00 97.12 123 ILE A CA 1
ATOM 928 C C . ILE A 1 123 ? -16.301 1.651 17.712 1.00 97.12 123 ILE A C 1
ATOM 930 O O . ILE A 1 123 ? -16.726 0.952 18.624 1.00 97.12 123 ILE A O 1
ATOM 934 N N . LYS A 1 124 ? -16.307 2.987 17.775 1.00 96.38 124 LYS A N 1
ATOM 935 C CA . LYS A 1 124 ? -16.595 3.735 19.008 1.00 96.38 124 LYS A CA 1
ATOM 936 C C . LYS A 1 124 ? -17.975 3.435 19.605 1.00 96.38 124 LYS A C 1
ATOM 938 O O . LYS A 1 124 ? -18.156 3.460 20.820 1.00 96.38 124 LYS A O 1
ATOM 943 N N . ARG A 1 125 ? -18.996 3.244 18.766 1.00 95.19 125 ARG A N 1
ATOM 944 C CA . ARG A 1 125 ? -20.386 3.118 19.233 1.00 95.19 125 ARG A CA 1
ATOM 945 C C . ARG A 1 125 ? -20.785 1.688 19.566 1.00 95.19 125 ARG A C 1
ATOM 947 O O . ARG A 1 125 ? -21.647 1.540 20.432 1.00 95.19 125 ARG A O 1
ATOM 954 N N . LYS A 1 126 ? -20.212 0.691 18.881 1.00 95.12 126 LYS A N 1
ATOM 955 C CA . LYS A 1 126 ? -20.681 -0.701 18.912 1.00 95.12 126 LYS A CA 1
ATOM 956 C C . LYS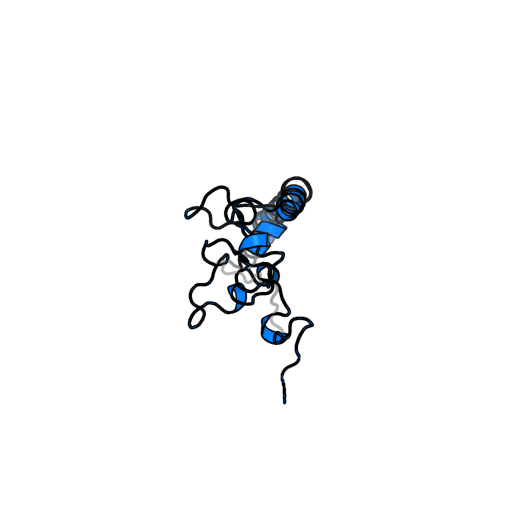 A 1 126 ? -19.590 -1.717 19.244 1.00 95.12 126 LYS A C 1
ATOM 958 O O . LYS A 1 126 ? -19.850 -2.588 20.060 1.00 95.12 126 LYS A O 1
ATOM 963 N N . TYR A 1 127 ? -18.431 -1.658 18.587 1.00 96.25 127 TYR A N 1
ATOM 964 C CA . TYR A 1 127 ? -17.448 -2.750 18.668 1.00 96.25 127 TYR A CA 1
ATOM 965 C C . TYR A 1 127 ? -16.418 -2.581 19.789 1.00 96.25 127 TYR A C 1
ATOM 967 O O . TYR A 1 127 ? -15.983 -3.578 20.349 1.00 96.25 127 TYR A O 1
ATOM 975 N N . ASP A 1 128 ? -16.065 -1.344 20.142 1.00 96.81 128 ASP A N 1
ATOM 976 C CA . ASP A 1 128 ? -15.168 -1.011 21.258 1.00 96.81 128 ASP A CA 1
ATOM 977 C C . ASP A 1 128 ? -15.964 -0.748 22.544 1.00 96.81 128 ASP A C 1
ATOM 979 O O . ASP A 1 128 ? -15.779 0.236 23.259 1.00 96.81 128 ASP A O 1
ATOM 983 N N . LYS A 1 129 ? -16.969 -1.591 22.773 1.00 95.81 129 LYS A N 1
ATOM 984 C CA . LYS A 1 129 ? -17.775 -1.594 23.985 1.00 95.81 129 LYS A CA 1
ATOM 985 C C . LYS A 1 129 ? -17.916 -3.021 24.449 1.00 95.81 129 LYS A C 1
ATOM 987 O O . LYS A 1 129 ? -18.286 -3.904 23.674 1.00 95.81 129 LYS A O 1
ATOM 992 N N . GLU A 1 130 ? -17.623 -3.237 25.720 1.00 96.31 130 GLU A N 1
ATOM 993 C CA . GLU A 1 130 ? -17.911 -4.516 26.335 1.00 96.31 130 GLU A CA 1
ATOM 994 C C . GLU A 1 130 ? -19.423 -4.742 26.397 1.00 96.31 130 GLU A C 1
ATOM 996 O O . GLU A 1 130 ? -20.192 -3.788 26.539 1.00 96.31 130 GLU A O 1
ATOM 1001 N N . PRO A 1 131 ? -19.876 -5.995 26.266 1.00 96.12 131 PRO A N 1
ATOM 1002 C CA . PRO A 1 131 ? -21.277 -6.297 26.473 1.00 96.12 131 PRO A CA 1
ATOM 1003 C C . PRO A 1 131 ? -21.670 -6.104 27.945 1.00 96.12 131 PRO A C 1
ATOM 1005 O O . PRO A 1 131 ? -20.895 -6.414 28.848 1.00 96.12 131 PRO A O 1
ATOM 1008 N N . GLU A 1 132 ? -22.911 -5.674 28.178 1.00 95.19 132 GLU A N 1
ATOM 1009 C CA . GLU A 1 132 ? -23.441 -5.294 29.502 1.00 95.19 132 GLU A CA 1
ATOM 1010 C C . GLU A 1 132 ? -23.319 -6.384 30.580 1.00 95.19 132 GLU A C 1
ATOM 1012 O O . GLU A 1 132 ? -23.247 -6.079 31.769 1.00 95.19 132 GLU A O 1
ATOM 1017 N N . TRP A 1 133 ? -23.279 -7.660 30.184 1.00 95.62 133 TRP A N 1
ATOM 1018 C CA . 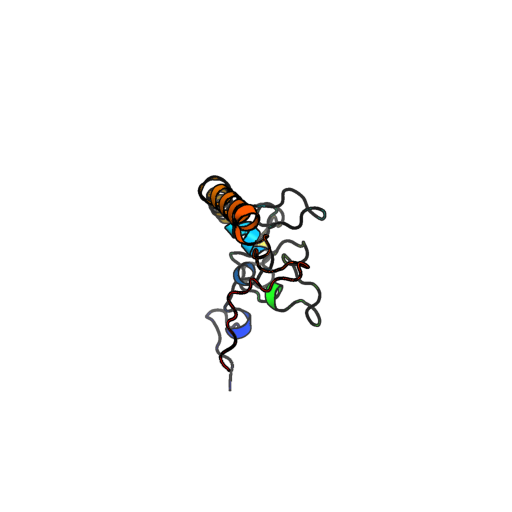TRP A 1 133 ? -23.171 -8.796 31.104 1.00 95.62 133 TRP A CA 1
ATOM 1019 C C . TRP A 1 133 ? -21.751 -9.046 31.639 1.00 95.62 133 TRP A C 1
ATOM 1021 O O . TRP A 1 133 ? -21.554 -9.946 32.456 1.00 95.62 133 TRP A O 1
ATOM 1031 N N . ARG A 1 134 ? -20.740 -8.285 31.194 1.00 96.56 134 ARG A N 1
ATOM 1032 C CA . ARG A 1 134 ? -19.396 -8.299 31.791 1.00 96.56 134 ARG A CA 1
ATOM 1033 C C . ARG A 1 134 ? -19.337 -7.311 32.948 1.00 96.56 134 ARG A C 1
ATOM 1035 O O . ARG A 1 134 ? -19.089 -6.124 32.766 1.00 96.56 134 ARG A O 1
ATOM 1042 N N . HIS A 1 135 ? -19.576 -7.806 34.156 1.00 96.56 135 HIS A N 1
ATOM 1043 C CA . HIS A 1 135 ? -19.542 -6.991 35.366 1.00 96.56 135 HIS A CA 1
ATOM 1044 C C . HIS A 1 135 ? -19.168 -7.804 36.606 1.00 96.56 135 HIS A C 1
ATOM 1046 O O . HIS A 1 135 ? -19.378 -9.011 36.647 1.00 96.56 135 HIS A O 1
ATOM 1052 N N . ASN A 1 136 ? -18.702 -7.124 37.659 1.00 96.56 136 ASN A N 1
ATOM 1053 C CA . ASN A 1 136 ? -18.335 -7.738 38.945 1.00 96.56 136 ASN A CA 1
ATOM 1054 C C . ASN A 1 136 ? -19.460 -7.684 40.008 1.00 96.56 136 ASN A C 1
ATOM 1056 O O . ASN A 1 136 ? -19.202 -7.695 41.208 1.00 96.56 136 ASN A O 1
ATOM 1060 N N . ARG A 1 137 ? -20.723 -7.533 39.591 1.00 95.62 137 ARG A N 1
ATOM 1061 C CA . ARG A 1 137 ? -21.883 -7.654 40.497 1.00 95.62 137 ARG A CA 1
ATOM 1062 C C . ARG A 1 137 ? -22.138 -9.127 40.838 1.00 95.62 137 ARG A C 1
ATOM 1064 O O . ARG A 1 137 ? -21.761 -10.005 40.069 1.00 95.62 137 ARG A O 1
ATOM 1071 N N . SER A 1 138 ? -22.808 -9.383 41.960 1.00 94.38 138 SER A N 1
ATOM 1072 C CA . SER A 1 138 ? -23.127 -10.738 42.442 1.00 94.38 138 SER A CA 1
ATOM 1073 C C . SER A 1 138 ? -24.175 -11.481 41.599 1.00 94.38 138 SER A C 1
ATOM 1075 O O . SER A 1 138 ? -24.234 -12.706 41.642 1.00 94.38 138 SER A O 1
ATOM 1077 N N . GLU A 1 139 ? -25.007 -10.760 40.848 1.00 93.75 139 GLU A N 1
ATOM 1078 C CA . GLU A 1 139 ? -26.042 -11.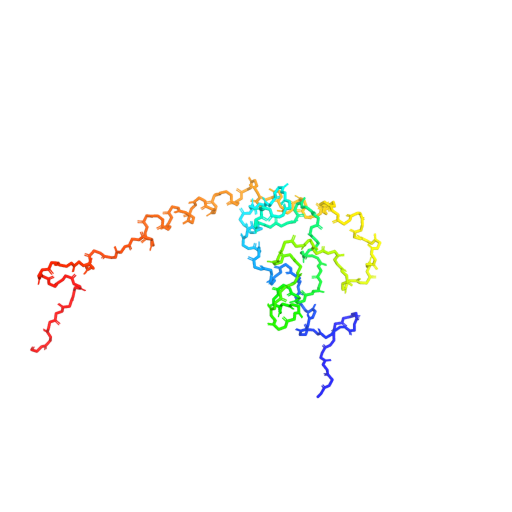322 39.975 1.00 93.75 139 GLU A CA 1
ATOM 1079 C C . GLU A 1 139 ? -25.457 -11.840 38.648 1.00 93.75 139 GLU A C 1
ATOM 1081 O O . GLU A 1 139 ? -24.591 -11.204 38.058 1.00 93.75 139 GLU A O 1
ATOM 1086 N N . LEU A 1 140 ? -25.946 -12.968 38.124 1.00 93.88 140 LEU A N 1
ATOM 1087 C CA . LEU A 1 140 ? -25.545 -13.471 36.806 1.00 93.88 140 LEU A CA 1
ATOM 1088 C C . LEU A 1 140 ? -26.489 -12.943 35.713 1.00 93.88 140 LEU A C 1
ATOM 1090 O O . LEU A 1 140 ? -27.643 -13.353 35.650 1.00 93.88 140 LEU A O 1
ATOM 1094 N N . THR A 1 141 ? -25.992 -12.089 34.812 1.00 96.00 141 THR A N 1
ATOM 1095 C CA . THR A 1 141 ? -26.807 -11.424 33.764 1.00 96.00 141 THR A CA 1
ATOM 1096 C C . THR A 1 141 ? -26.462 -11.850 32.331 1.00 96.00 141 THR A C 1
ATOM 1098 O O . THR A 1 141 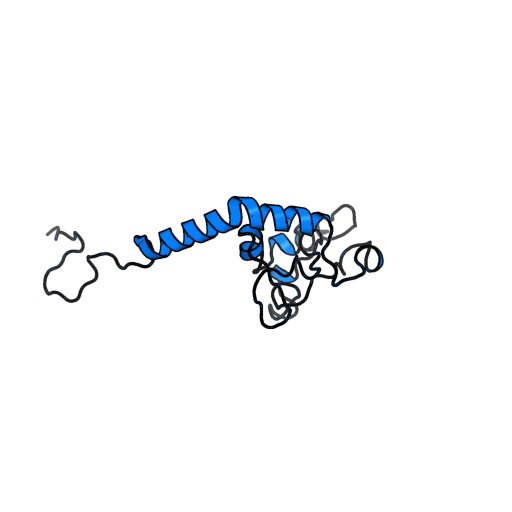? -26.879 -11.224 31.360 1.00 96.00 141 THR A O 1
ATOM 1101 N N . THR A 1 142 ? -25.724 -12.948 32.158 1.00 94.75 142 THR A N 1
ATOM 1102 C CA . THR A 1 142 ? -25.294 -13.451 30.836 1.00 94.75 142 THR A CA 1
ATOM 1103 C C . THR A 1 142 ? -26.422 -14.070 30.002 1.00 94.75 142 THR A C 1
ATOM 1105 O O . THR A 1 142 ? -26.184 -14.497 28.875 1.00 94.75 142 THR A O 1
ATOM 1108 N N . GLY A 1 143 ? -27.635 -14.172 30.553 1.00 93.56 143 GLY A N 1
ATOM 1109 C CA . GLY A 1 143 ? -28.740 -14.938 29.968 1.00 93.56 143 GLY A CA 1
ATOM 1110 C C . GLY A 1 143 ? -28.630 -16.451 30.196 1.00 93.56 143 GLY A C 1
ATOM 1111 O O . GLY A 1 143 ? -29.396 -17.220 29.618 1.00 93.56 143 GLY A O 1
ATOM 1112 N N . TYR A 1 144 ? -27.690 -16.899 31.033 1.00 93.81 144 TYR A N 1
ATOM 1113 C CA . TYR A 1 144 ? -27.596 -18.298 31.438 1.00 93.81 144 TYR A CA 1
ATOM 1114 C C . TYR A 1 144 ? -28.768 -18.687 3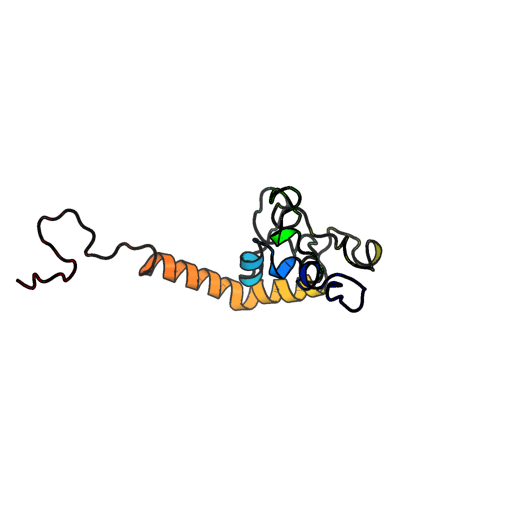2.350 1.00 93.81 144 TYR A C 1
ATOM 1116 O O . TYR A 1 144 ? -29.019 -18.043 33.366 1.00 93.81 144 TYR A O 1
ATOM 1124 N N . SER A 1 145 ? -29.444 -19.785 32.010 1.00 87.50 145 SER A N 1
ATOM 1125 C CA . SER A 1 145 ? -30.421 -20.453 32.872 1.00 87.50 145 SER A CA 1
ATOM 1126 C C . SER A 1 145 ? -29.926 -21.861 33.191 1.00 87.50 145 SER A C 1
ATOM 1128 O O . SER A 1 145 ? -29.542 -22.621 32.296 1.00 87.50 145 SER A O 1
ATOM 1130 N N . LYS A 1 146 ? -29.906 -22.215 34.479 1.00 87.00 146 LYS A N 1
ATOM 1131 C CA . LYS A 1 146 ? -29.512 -23.558 34.912 1.00 87.00 146 LYS A CA 1
ATOM 1132 C C . LYS A 1 146 ? -30.577 -24.556 34.442 1.00 87.00 146 LYS A C 1
ATOM 1134 O O . LYS A 1 146 ? -31.759 -24.352 34.699 1.00 87.00 146 LYS A O 1
ATOM 1139 N N . ARG A 1 147 ? -30.171 -25.614 33.731 1.00 85.31 147 ARG A N 1
ATOM 1140 C CA . ARG A 1 147 ? -31.088 -26.619 33.150 1.00 85.31 147 ARG A CA 1
ATOM 1141 C C . ARG A 1 147 ? -31.357 -27.839 34.046 1.00 85.31 147 ARG A C 1
ATOM 1143 O O . ARG A 1 147 ? -32.024 -28.761 33.588 1.00 85.31 147 ARG A O 1
ATOM 1150 N N . TRP A 1 148 ? -30.854 -27.861 35.281 1.00 77.38 148 TRP A N 1
ATOM 1151 C CA . TRP A 1 148 ? -31.047 -28.949 36.248 1.00 77.38 148 TRP A CA 1
ATOM 1152 C C . TRP A 1 148 ? -30.812 -28.483 37.685 1.00 77.38 148 TRP A C 1
ATOM 1154 O O . TRP A 1 148 ? -29.890 -27.662 37.921 1.00 77.38 148 TRP A O 1
#